Protein AF-A0A946UTI3-F1 (afdb_monomer)

Secondary structure (DSSP, 8-state):
---PPP--------THHHHHHHHHHHHHHHH-TTS-HHHHTTHHHH-HHHHHHHTT--TT-EEEEE--TTTTTHHHHHHHHTTTSEEEEESS-HHHHHTGGGSTT-TT-EE---S---EE-SSSSSEE------S----SEEEE-S-GGGB-HHHHHHHHHHHTT-

Sequence (166 aa):
MKMLMPFLLLAVTSIAGAANEIDAKVEAALAAESRPETDRVRDDNRMPLETLKFFGMQDNMRVLELLPGRGWYTRILAPVLAENGKLFVAIGTERIEEGLLREPGFDEVEVLKTTANQRRSEVRRMYLVDKFDFGVKNLDLVLTFRNLHNFDKEDRDEINRNVFKS

Structure (mmCIF, N/CA/C/O backbone):
data_AF-A0A946UTI3-F1
#
_entry.id   AF-A0A946UTI3-F1
#
loop_
_atom_site.group_PDB
_atom_site.id
_atom_site.type_symbol
_atom_site.label_atom_id
_atom_site.label_alt_id
_atom_site.label_comp_id
_atom_site.label_asym_id
_atom_site.label_entity_id
_atom_site.label_seq_id
_atom_site.pdbx_PDB_ins_code
_atom_site.Cartn_x
_atom_site.Cartn_y
_atom_site.Cartn_z
_atom_site.occupancy
_atom_site.B_iso_or_equiv
_atom_site.auth_seq_id
_atom_site.auth_comp_id
_atom_site.auth_asym_id
_atom_site.auth_atom_id
_atom_site.pdbx_PDB_model_num
ATOM 1 N N . MET A 1 1 ? -40.183 -51.702 8.760 1.00 41.28 1 MET A N 1
ATOM 2 C CA . MET A 1 1 ? -38.876 -51.189 8.299 1.00 41.28 1 MET A CA 1
ATOM 3 C C . MET A 1 1 ? -38.946 -49.664 8.347 1.00 41.28 1 MET A C 1
ATOM 5 O O . MET A 1 1 ? -39.643 -49.084 7.531 1.00 41.28 1 MET A O 1
ATOM 9 N N . LYS A 1 2 ? -38.389 -49.025 9.387 1.00 39.56 2 LYS A N 1
ATOM 10 C CA . LYS A 1 2 ? -38.393 -47.558 9.542 1.00 39.56 2 LYS A CA 1
ATOM 11 C C . LYS A 1 2 ? -37.101 -47.024 8.919 1.00 39.56 2 LYS A C 1
ATOM 13 O O . LYS A 1 2 ? -36.034 -47.289 9.459 1.00 39.56 2 LYS A O 1
ATOM 18 N N . MET A 1 3 ? -37.190 -46.338 7.782 1.00 43.00 3 MET A N 1
ATOM 19 C CA . MET A 1 3 ? -36.051 -45.621 7.205 1.00 43.00 3 MET A CA 1
ATOM 20 C C . MET A 1 3 ? -35.922 -44.263 7.899 1.00 43.00 3 MET A C 1
ATOM 22 O O . MET A 1 3 ? -36.788 -43.406 7.755 1.00 43.00 3 MET A O 1
ATOM 26 N N . LEU A 1 4 ? -34.858 -44.096 8.684 1.00 50.44 4 LEU A N 1
ATOM 27 C CA . LEU A 1 4 ? -34.418 -42.808 9.215 1.00 50.44 4 LEU A CA 1
ATOM 28 C C . LEU A 1 4 ? -33.582 -42.111 8.138 1.00 50.44 4 LEU A C 1
ATOM 30 O O . LEU A 1 4 ? -32.548 -42.628 7.725 1.00 50.44 4 LEU A O 1
ATOM 34 N N . MET A 1 5 ? -34.049 -40.954 7.676 1.00 54.62 5 MET A N 1
ATOM 35 C CA . MET A 1 5 ? -33.315 -40.081 6.763 1.00 54.62 5 MET A CA 1
ATOM 36 C C . MET A 1 5 ? -32.434 -39.135 7.596 1.00 54.62 5 MET A C 1
ATOM 38 O O . MET A 1 5 ? -32.963 -38.511 8.520 1.00 54.62 5 MET A O 1
ATOM 42 N N . PRO A 1 6 ? -31.118 -39.015 7.338 1.00 61.94 6 PRO A N 1
ATOM 43 C CA . PRO A 1 6 ? -30.279 -38.100 8.093 1.00 61.94 6 PRO A CA 1
ATOM 44 C C . PRO A 1 6 ? -30.526 -36.675 7.590 1.00 61.94 6 PRO A C 1
ATOM 46 O O . PRO A 1 6 ? -30.323 -36.363 6.418 1.00 61.94 6 PRO A O 1
ATOM 49 N N . PHE A 1 7 ? -30.993 -35.810 8.486 1.00 56.28 7 PHE A N 1
ATOM 50 C CA . PHE A 1 7 ? -31.098 -34.378 8.243 1.00 56.28 7 PHE A CA 1
ATOM 51 C C . PHE A 1 7 ? -29.686 -33.791 8.363 1.00 56.28 7 PHE A C 1
ATOM 53 O O . PHE A 1 7 ? -29.160 -33.644 9.466 1.00 56.28 7 PHE A O 1
ATOM 60 N N . LEU A 1 8 ? -29.033 -33.527 7.230 1.00 60.75 8 LEU A N 1
ATOM 61 C CA . LEU A 1 8 ? -27.760 -32.812 7.205 1.00 60.75 8 LEU A CA 1
ATOM 62 C C . LEU A 1 8 ? -28.054 -31.338 7.511 1.00 60.75 8 LEU A C 1
ATOM 64 O O . LEU A 1 8 ? -28.531 -30.597 6.653 1.00 60.75 8 LEU A O 1
ATOM 68 N N . LEU A 1 9 ? -27.827 -30.932 8.761 1.00 51.84 9 LEU A N 1
ATOM 69 C CA . LEU A 1 9 ? -27.946 -29.544 9.190 1.00 51.84 9 LEU A CA 1
ATOM 70 C C . LEU A 1 9 ? -26.773 -28.759 8.582 1.00 51.84 9 LEU A C 1
ATOM 72 O O . LEU A 1 9 ? -25.650 -28.815 9.079 1.00 51.84 9 LEU A O 1
ATOM 76 N N . LEU A 1 10 ? -27.020 -28.067 7.469 1.00 59.53 10 LEU A N 1
ATOM 77 C CA . LEU A 1 10 ? -26.057 -27.134 6.896 1.00 59.53 10 LEU A CA 1
ATOM 78 C C . LEU A 1 10 ? -25.991 -25.915 7.827 1.00 59.53 10 LEU A C 1
ATOM 80 O O . LEU A 1 10 ? -26.909 -25.095 7.857 1.00 59.53 10 LEU A O 1
ATOM 84 N N . ALA A 1 11 ? -24.937 -25.826 8.636 1.00 56.75 11 ALA A N 1
ATOM 85 C CA . ALA A 1 11 ? -24.665 -24.641 9.435 1.00 56.75 11 ALA A CA 1
ATOM 86 C C . ALA A 1 11 ? -24.301 -23.493 8.485 1.00 56.75 11 ALA A C 1
ATOM 88 O O . ALA A 1 11 ? -23.198 -23.442 7.946 1.00 56.75 11 ALA A O 1
ATOM 89 N N . VAL A 1 12 ? -25.251 -22.588 8.251 1.00 53.44 12 VAL A N 1
ATOM 90 C CA . VAL A 1 12 ? -24.983 -21.305 7.600 1.00 53.44 12 VAL A CA 1
ATOM 91 C C . VAL A 1 12 ? -24.242 -20.450 8.621 1.00 53.44 12 VAL A C 1
ATOM 93 O O . VAL A 1 12 ? -24.845 -19.895 9.538 1.00 53.44 12 VAL A O 1
ATOM 96 N N . THR A 1 13 ? -22.920 -20.393 8.518 1.00 55.72 13 THR A N 1
ATOM 97 C CA . THR A 1 13 ? -22.116 -19.446 9.288 1.00 55.72 13 THR A CA 1
ATOM 98 C C . THR A 1 13 ? -22.405 -18.034 8.779 1.00 55.72 13 THR A C 1
ATOM 100 O O . THR A 1 13 ? -22.259 -17.726 7.597 1.00 55.72 13 THR A O 1
ATOM 103 N N . SER A 1 14 ? -22.892 -17.180 9.680 1.00 48.84 14 SER A N 1
ATOM 104 C CA . SER A 1 14 ? -23.264 -15.792 9.398 1.00 48.84 14 SER A CA 1
ATOM 105 C C . SER A 1 14 ? -22.039 -14.968 8.991 1.00 48.84 14 SER A C 1
ATOM 107 O O . SER A 1 14 ? -21.204 -14.644 9.828 1.00 48.84 14 SER A O 1
ATOM 109 N N . ILE A 1 15 ? -21.965 -14.571 7.720 1.00 57.12 15 ILE A N 1
ATOM 110 C CA . ILE A 1 15 ? -20.953 -13.630 7.193 1.00 57.12 15 ILE A CA 1
ATOM 111 C C . ILE A 1 15 ? -21.240 -12.179 7.654 1.00 57.12 15 ILE A C 1
ATOM 113 O O . ILE A 1 15 ? -20.397 -11.297 7.543 1.00 57.12 15 ILE A O 1
ATOM 117 N N . ALA A 1 16 ? -22.420 -11.919 8.229 1.00 55.22 16 ALA A N 1
ATOM 118 C CA . ALA A 1 16 ? -22.878 -10.572 8.573 1.00 55.22 16 ALA A CA 1
ATOM 119 C C . ALA A 1 16 ? -22.102 -9.885 9.720 1.00 55.22 16 ALA A C 1
ATOM 121 O O . ALA A 1 16 ? -22.135 -8.664 9.808 1.00 55.22 16 ALA A O 1
ATOM 122 N N . GLY A 1 17 ? -21.418 -10.636 10.594 1.00 55.22 17 GLY A N 1
AT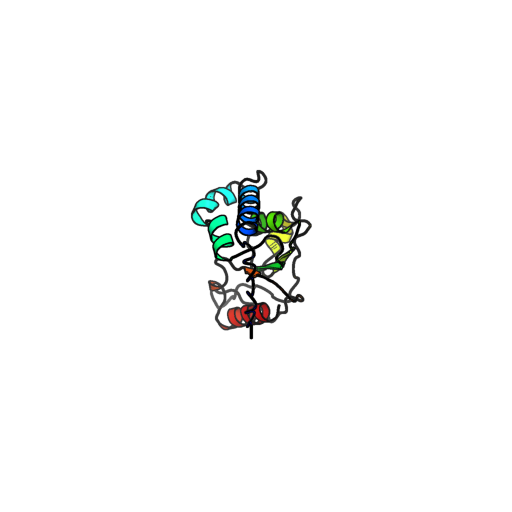OM 123 C CA . GLY A 1 17 ? -20.693 -10.065 11.741 1.00 55.22 17 GLY A CA 1
ATOM 124 C C . GLY A 1 17 ? -19.382 -9.373 11.355 1.00 55.22 17 GLY A C 1
ATOM 125 O O . GLY A 1 17 ? -19.167 -8.222 11.718 1.00 55.22 17 GLY A O 1
ATOM 126 N N . ALA A 1 18 ? -18.551 -10.041 10.549 1.00 57.09 18 ALA A N 1
ATOM 127 C CA . ALA A 1 18 ? -17.233 -9.536 10.151 1.00 57.09 18 ALA A CA 1
ATOM 128 C C . ALA A 1 18 ? -17.313 -8.274 9.271 1.00 57.09 18 ALA A C 1
ATOM 130 O O . ALA A 1 18 ? -16.464 -7.393 9.364 1.00 57.09 18 ALA A O 1
ATOM 131 N N . ALA A 1 19 ? -18.364 -8.157 8.449 1.00 60.16 19 ALA A N 1
ATOM 132 C CA . ALA A 1 19 ? -18.584 -6.981 7.606 1.00 60.16 19 ALA A CA 1
ATOM 133 C C . ALA A 1 19 ? -18.831 -5.697 8.421 1.00 60.16 19 ALA A C 1
ATOM 135 O O . ALA A 1 19 ? -18.435 -4.623 7.989 1.00 60.16 19 ALA A O 1
ATOM 136 N N . ASN A 1 20 ? -19.446 -5.797 9.603 1.00 70.88 20 ASN A N 1
ATOM 137 C CA . ASN A 1 20 ? -19.689 -4.627 10.450 1.00 70.88 20 ASN A CA 1
ATOM 138 C C . ASN A 1 20 ? -18.435 -4.192 11.227 1.00 70.88 20 ASN A C 1
ATOM 140 O O . ASN A 1 20 ? -18.289 -3.011 11.532 1.00 70.88 20 ASN A O 1
ATOM 144 N N . GLU A 1 21 ? -17.532 -5.122 11.549 1.00 78.25 21 GLU A N 1
ATOM 145 C CA . GLU A 1 21 ? -16.307 -4.804 12.294 1.00 78.25 21 GLU A CA 1
ATOM 146 C C . GLU A 1 21 ? -15.273 -4.082 11.423 1.00 78.25 21 GLU A C 1
ATOM 148 O O . GLU A 1 21 ? -14.682 -3.095 11.866 1.00 78.25 21 GLU A O 1
ATOM 153 N N . ILE A 1 22 ? -15.098 -4.505 10.164 1.00 88.56 22 ILE A N 1
ATOM 154 C CA . ILE A 1 22 ? -14.214 -3.801 9.225 1.00 88.56 22 ILE A CA 1
ATOM 155 C C . ILE A 1 22 ? -14.734 -2.396 8.902 1.00 88.56 22 ILE A C 1
ATOM 157 O O . ILE A 1 22 ? -13.942 -1.455 8.886 1.00 88.56 22 ILE A O 1
ATOM 161 N N . ASP A 1 23 ? -16.049 -2.237 8.710 1.00 94.44 23 ASP A N 1
ATOM 162 C CA . ASP A 1 23 ? -16.666 -0.940 8.419 1.00 94.44 23 ASP A CA 1
ATOM 163 C C . ASP A 1 23 ? -16.357 0.058 9.549 1.00 94.44 23 ASP A C 1
ATOM 165 O O . ASP A 1 23 ? -15.823 1.136 9.290 1.00 94.44 23 ASP A O 1
ATOM 169 N N . ALA A 1 24 ? -16.559 -0.344 10.810 1.00 95.44 24 ALA A N 1
ATOM 170 C CA . ALA A 1 24 ? -16.247 0.486 11.973 1.00 95.44 24 ALA A CA 1
ATOM 171 C C . ALA A 1 24 ? -14.751 0.842 12.077 1.00 95.44 24 ALA A C 1
ATOM 173 O O . ALA A 1 24 ? -14.405 1.982 12.399 1.00 95.44 24 ALA A O 1
ATOM 174 N N . LYS A 1 25 ? -13.845 -0.103 11.781 1.00 96.06 25 LYS A N 1
ATOM 175 C CA . LYS A 1 25 ? -12.394 0.157 11.767 1.00 96.06 25 LYS A CA 1
ATOM 176 C C . LYS A 1 25 ? -12.006 1.155 10.677 1.00 96.06 25 LYS A C 1
ATOM 178 O O . LYS A 1 25 ? -11.203 2.055 10.928 1.00 96.06 25 LYS A O 1
ATOM 183 N N . VAL A 1 26 ? -12.579 1.024 9.481 1.00 97.56 26 VAL A N 1
ATOM 184 C CA . VAL A 1 26 ? -12.331 1.959 8.378 1.00 97.56 26 VAL A CA 1
ATOM 185 C C . VAL A 1 26 ? -12.899 3.337 8.713 1.00 97.56 26 VAL A C 1
ATOM 187 O O . VAL A 1 26 ? -12.183 4.322 8.570 1.00 97.56 26 VAL A O 1
ATOM 190 N N . GLU A 1 27 ? -14.126 3.434 9.225 1.00 97.62 27 GLU A N 1
ATOM 191 C CA . GLU A 1 27 ? -14.721 4.704 9.665 1.00 97.62 27 GLU A CA 1
ATOM 192 C C . GLU A 1 27 ? -13.874 5.397 10.742 1.00 97.62 27 GLU A C 1
ATOM 194 O O . GLU A 1 27 ? -13.605 6.597 10.640 1.00 97.62 27 GLU A O 1
ATOM 199 N N . ALA A 1 28 ? -13.377 4.645 11.728 1.00 97.12 28 ALA A N 1
ATOM 200 C CA . ALA A 1 28 ? -12.472 5.170 12.747 1.00 97.12 28 ALA A CA 1
ATOM 201 C C . ALA A 1 28 ? -11.160 5.692 12.135 1.00 97.12 28 ALA A C 1
ATOM 203 O O . ALA A 1 28 ? -10.713 6.792 12.471 1.00 97.12 28 ALA A O 1
ATOM 204 N N . ALA A 1 29 ? -10.569 4.953 11.190 1.00 96.94 29 ALA A N 1
ATOM 205 C CA . ALA A 1 29 ? -9.372 5.390 10.476 1.00 96.94 29 ALA A CA 1
ATOM 206 C C . ALA A 1 29 ? -9.627 6.649 9.627 1.00 96.94 29 ALA A C 1
ATOM 208 O O . ALA A 1 29 ? -8.767 7.528 9.550 1.00 96.94 29 ALA A O 1
ATOM 209 N N . LEU A 1 30 ? -10.812 6.783 9.023 1.00 97.50 30 LEU A N 1
ATOM 210 C CA . LEU A 1 30 ? -11.202 7.979 8.273 1.00 97.50 30 LEU A CA 1
ATOM 211 C C . LEU A 1 30 ? -11.382 9.197 9.180 1.00 97.50 30 LEU A C 1
ATOM 213 O O . LEU A 1 30 ? -10.973 10.297 8.800 1.00 97.50 30 LEU A O 1
ATOM 217 N N . ALA A 1 31 ? -11.943 8.994 10.374 1.00 97.00 31 ALA A N 1
ATOM 218 C CA . ALA A 1 31 ? -12.186 10.041 11.358 1.00 97.00 31 ALA A CA 1
ATOM 219 C C . ALA A 1 31 ? -10.916 10.516 12.087 1.00 97.00 31 ALA A C 1
ATOM 221 O O . ALA A 1 31 ? -10.931 11.620 12.638 1.00 97.00 31 ALA A O 1
ATOM 222 N N . ALA A 1 32 ? -9.832 9.730 12.064 1.00 95.06 32 ALA A N 1
ATOM 223 C CA . ALA A 1 32 ? -8.602 9.991 12.807 1.00 95.06 32 ALA A CA 1
ATOM 224 C C . ALA A 1 32 ? -8.068 11.424 12.617 1.00 95.06 32 ALA A C 1
ATOM 226 O O . ALA A 1 32 ? -7.839 11.893 11.498 1.00 95.06 32 ALA A O 1
ATOM 227 N N . GLU A 1 33 ? -7.823 12.114 13.734 1.00 93.56 33 GLU A N 1
ATOM 228 C CA . GLU A 1 33 ? -7.335 13.502 13.752 1.00 93.56 33 GLU A CA 1
ATOM 229 C C . GLU A 1 33 ? -5.926 13.648 13.160 1.00 93.56 33 GLU A C 1
ATOM 231 O O . GLU A 1 33 ? -5.561 14.712 12.669 1.00 93.56 33 GLU A O 1
ATOM 236 N N . SER A 1 34 ? -5.143 12.566 13.156 1.00 90.62 34 SER A N 1
ATOM 237 C CA . SER A 1 34 ? -3.810 12.522 12.551 1.00 90.62 34 SER A CA 1
ATOM 238 C C . SER A 1 34 ? -3.833 12.565 11.020 1.00 90.62 34 SER A C 1
ATOM 240 O O . SER A 1 34 ? -2.789 12.789 10.403 1.00 90.62 34 SER A O 1
ATOM 242 N N . ARG A 1 35 ? -4.993 12.365 10.370 1.00 95.62 35 ARG A N 1
ATOM 243 C CA . ARG A 1 35 ? -5.090 12.452 8.908 1.00 95.62 35 ARG A CA 1
ATOM 244 C C . ARG A 1 35 ? -5.019 13.913 8.449 1.00 95.62 35 ARG A C 1
ATOM 246 O O . ARG A 1 35 ? -5.858 14.715 8.859 1.00 95.62 35 ARG A O 1
ATOM 253 N N . PRO A 1 36 ? -4.082 14.264 7.544 1.00 95.25 36 PRO A N 1
ATOM 254 C CA . PRO A 1 36 ? -3.993 15.615 7.004 1.00 95.25 36 PRO A CA 1
ATOM 255 C C . PRO A 1 36 ? -5.292 16.046 6.318 1.00 95.25 36 PRO A C 1
ATOM 257 O O . PRO A 1 36 ? -5.915 15.257 5.607 1.00 95.25 36 PRO A O 1
ATOM 260 N N . GLU A 1 37 ? -5.646 17.328 6.415 1.00 96.81 37 GLU A N 1
ATOM 261 C CA . GLU A 1 37 ? -6.833 17.871 5.736 1.00 96.81 37 GLU A CA 1
ATOM 262 C C . GLU A 1 37 ? -6.792 17.630 4.218 1.00 96.81 37 GLU A C 1
ATOM 264 O O . GLU A 1 37 ? -7.794 17.287 3.597 1.00 96.81 37 GLU A O 1
ATOM 269 N N . THR A 1 38 ? -5.599 17.687 3.616 1.00 95.31 38 THR A N 1
ATOM 270 C CA . THR A 1 38 ? -5.380 17.376 2.192 1.00 95.31 38 THR A CA 1
ATOM 271 C C . THR A 1 38 ? -5.773 15.953 1.799 1.00 95.31 38 THR A C 1
ATOM 273 O O . THR A 1 38 ? -6.001 15.690 0.616 1.00 95.31 38 THR A O 1
ATOM 276 N N . ASP A 1 39 ? -5.810 15.033 2.761 1.00 96.50 39 ASP A N 1
ATOM 277 C CA . ASP A 1 39 ? -6.283 13.673 2.556 1.00 96.50 39 ASP A CA 1
ATOM 278 C C . ASP A 1 39 ? -7.802 13.604 2.725 1.00 96.50 39 ASP A C 1
ATOM 280 O O . ASP A 1 39 ? -8.460 13.073 1.829 1.00 96.50 39 ASP A O 1
ATOM 284 N N . ARG A 1 40 ? -8.343 14.215 3.787 1.00 96.75 40 ARG A N 1
ATOM 285 C CA . ARG A 1 40 ? -9.780 14.230 4.123 1.00 96.75 40 ARG A CA 1
ATOM 286 C C . ARG A 1 40 ? -10.642 14.812 3.003 1.00 96.75 40 ARG A C 1
ATOM 288 O O . ARG A 1 40 ? -11.615 14.190 2.592 1.00 96.75 40 ARG A O 1
ATOM 295 N N . VAL A 1 41 ? -10.227 15.927 2.390 1.00 97.12 41 VAL A N 1
ATOM 296 C CA . VAL A 1 41 ? -10.954 16.551 1.256 1.00 97.12 41 VAL A CA 1
ATOM 297 C C . VAL A 1 41 ? -11.061 15.662 0.006 1.00 97.12 41 VAL A C 1
ATOM 299 O O . VAL A 1 41 ? -11.715 16.021 -0.974 1.00 97.12 41 VAL A O 1
ATOM 302 N N . ARG A 1 42 ? -10.366 14.518 -0.023 1.00 96.12 42 ARG A N 1
ATOM 303 C CA . ARG A 1 42 ? -10.390 13.566 -1.141 1.00 96.12 42 ARG A CA 1
ATOM 304 C C . ARG A 1 42 ? -11.265 12.354 -0.855 1.00 96.12 42 ARG A C 1
ATOM 306 O O . ARG A 1 42 ? -11.460 11.578 -1.790 1.00 96.12 42 ARG A O 1
ATOM 313 N N . ASP A 1 43 ? -11.748 12.191 0.374 1.00 97.00 43 ASP A N 1
ATOM 314 C CA . ASP A 1 43 ? -12.515 11.027 0.819 1.00 97.00 43 ASP A CA 1
ATOM 315 C C . ASP A 1 43 ? -13.799 10.877 -0.003 1.00 97.00 43 ASP A C 1
ATOM 317 O O . ASP A 1 43 ? -13.990 9.819 -0.597 1.00 97.00 43 ASP A O 1
ATOM 321 N N . ASP A 1 44 ? -14.564 11.954 -0.206 1.00 95.94 44 ASP A N 1
ATOM 322 C CA . ASP A 1 44 ? -15.792 11.943 -1.023 1.00 95.94 44 ASP A CA 1
ATOM 323 C C . ASP A 1 44 ? -15.554 11.441 -2.455 1.00 95.94 44 ASP A C 1
ATOM 325 O O . ASP A 1 44 ? -16.351 10.701 -3.024 1.00 95.94 44 ASP A O 1
ATOM 329 N N . ASN A 1 45 ? -14.415 11.811 -3.047 1.00 95.00 45 ASN A N 1
ATOM 330 C CA . ASN A 1 45 ? -14.054 11.408 -4.408 1.00 95.00 45 ASN A CA 1
ATOM 331 C C . ASN A 1 45 ? -13.432 10.006 -4.483 1.00 95.00 45 ASN A C 1
ATOM 333 O O . ASN A 1 45 ? -13.213 9.489 -5.582 1.00 95.00 45 ASN A O 1
ATOM 337 N N . ARG A 1 46 ? -13.034 9.432 -3.345 1.00 95.62 46 ARG A N 1
ATOM 338 C CA . ARG A 1 46 ? -12.336 8.142 -3.268 1.00 95.62 46 ARG A CA 1
ATOM 339 C C . ARG A 1 46 ? -13.190 7.039 -2.671 1.00 95.62 46 ARG A C 1
ATOM 341 O O . ARG A 1 46 ? -12.867 5.889 -2.939 1.00 95.62 46 ARG A O 1
ATOM 348 N N . MET A 1 47 ? -14.228 7.387 -1.910 1.00 97.12 47 MET A N 1
ATOM 349 C CA . MET A 1 47 ? -15.167 6.462 -1.273 1.00 97.12 47 MET A CA 1
ATOM 350 C C . MET A 1 47 ? -14.438 5.253 -0.656 1.00 97.12 47 MET A C 1
ATOM 352 O O . MET A 1 47 ? -14.610 4.123 -1.120 1.00 97.12 47 MET A O 1
ATOM 356 N N . PRO A 1 48 ? -13.495 5.480 0.285 1.00 96.62 48 PRO A N 1
ATOM 357 C CA . PRO A 1 48 ? -12.595 4.432 0.767 1.00 96.62 48 PRO A CA 1
ATOM 358 C C . PRO A 1 48 ? -13.334 3.273 1.426 1.00 96.62 48 PRO A C 1
ATOM 360 O O . PRO A 1 48 ? -12.979 2.126 1.172 1.00 96.62 48 PRO A O 1
ATOM 363 N N . LEU A 1 49 ? -14.357 3.560 2.233 1.00 96.81 49 LEU A N 1
ATOM 364 C CA . LEU A 1 49 ? -15.150 2.532 2.900 1.00 96.81 49 LEU A CA 1
ATOM 365 C C . LEU A 1 49 ? -15.824 1.624 1.870 1.00 96.81 49 LEU A C 1
ATOM 367 O O . LEU A 1 49 ? -15.622 0.412 1.872 1.00 96.81 49 LEU A O 1
ATOM 371 N N . GLU A 1 50 ? -16.550 2.214 0.928 1.00 96.62 50 GLU A N 1
ATOM 372 C CA . GLU A 1 50 ? -17.256 1.485 -0.118 1.00 96.62 50 GLU A CA 1
ATOM 373 C C . GLU A 1 50 ? -16.290 0.728 -1.032 1.00 96.62 50 GLU A C 1
ATOM 375 O O . GLU A 1 50 ? -16.573 -0.400 -1.431 1.00 96.62 50 GLU A O 1
ATOM 380 N N . THR A 1 51 ? -15.131 1.317 -1.334 1.00 96.94 51 THR A N 1
ATOM 381 C CA . THR A 1 51 ? -14.095 0.692 -2.163 1.00 96.94 51 THR A CA 1
ATOM 382 C C . THR A 1 51 ? -13.493 -0.534 -1.478 1.00 96.94 51 THR A C 1
ATOM 384 O O . THR A 1 51 ? -13.419 -1.601 -2.089 1.00 96.94 51 THR A O 1
ATOM 387 N N . LEU A 1 52 ? -13.081 -0.417 -0.213 1.00 97.19 52 LEU A N 1
ATOM 388 C CA . LEU A 1 52 ? -12.484 -1.531 0.532 1.00 97.19 52 LEU A CA 1
ATOM 389 C C . LEU A 1 52 ? -13.513 -2.634 0.810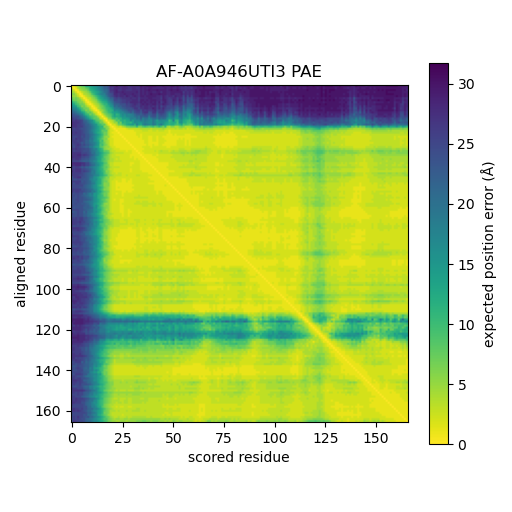 1.00 97.19 52 LEU A C 1
ATOM 391 O O . LEU A 1 52 ? -13.188 -3.818 0.703 1.00 97.19 52 LEU A O 1
ATOM 395 N N . LYS A 1 53 ? -14.771 -2.253 1.054 1.00 95.00 53 LYS A N 1
ATOM 396 C CA . LYS A 1 53 ? -15.899 -3.181 1.168 1.00 95.00 53 LYS A CA 1
ATOM 397 C C . LYS A 1 53 ? -16.172 -3.920 -0.137 1.00 95.00 53 LYS A C 1
ATOM 399 O O . LYS A 1 53 ? -16.365 -5.132 -0.124 1.00 95.00 53 LYS A O 1
ATOM 404 N N . PHE A 1 54 ? -16.140 -3.222 -1.272 1.00 96.00 54 PHE A N 1
ATOM 405 C CA . PHE A 1 54 ? -16.279 -3.842 -2.591 1.00 96.00 54 PHE A CA 1
ATOM 406 C C . PHE A 1 54 ? -15.158 -4.852 -2.874 1.00 96.00 54 PHE A C 1
ATOM 408 O O . PHE A 1 54 ? -15.414 -5.904 -3.457 1.00 96.00 54 PHE A O 1
ATOM 415 N N . PHE A 1 55 ? -13.934 -4.575 -2.420 1.00 96.12 55 PHE A N 1
ATOM 416 C CA . PHE A 1 55 ? -12.818 -5.520 -2.509 1.00 96.12 55 PHE A CA 1
ATOM 417 C C . PHE A 1 55 ? -12.898 -6.679 -1.510 1.00 96.12 55 PHE A C 1
ATOM 419 O O . PHE A 1 55 ? -12.090 -7.600 -1.599 1.00 96.12 55 PHE A O 1
ATOM 426 N N . GLY A 1 56 ? -13.865 -6.665 -0.589 1.00 95.88 56 GLY A N 1
ATOM 427 C CA . GLY A 1 56 ? -14.030 -7.712 0.415 1.00 95.88 56 GLY A CA 1
ATOM 428 C C . GLY A 1 56 ? -12.881 -7.765 1.420 1.00 95.88 56 GLY A C 1
ATOM 429 O O . GLY A 1 56 ? -12.585 -8.843 1.936 1.00 95.88 56 GLY A O 1
ATOM 430 N N . MET A 1 57 ? -12.219 -6.630 1.671 1.00 97.06 57 MET A N 1
ATOM 431 C CA . MET A 1 57 ? -11.131 -6.547 2.642 1.00 97.06 57 MET A CA 1
ATOM 432 C C . MET A 1 57 ? -11.625 -6.941 4.041 1.00 97.06 57 MET A C 1
ATOM 434 O O . MET A 1 57 ? -12.721 -6.562 4.451 1.00 97.06 57 MET A O 1
ATOM 438 N N . GLN A 1 58 ? -10.795 -7.681 4.773 1.00 96.62 58 GLN A N 1
ATOM 439 C CA . GLN A 1 58 ? -11.004 -8.032 6.179 1.00 96.62 58 GLN A CA 1
ATOM 440 C C . GLN A 1 58 ? -9.802 -7.564 7.007 1.00 96.62 58 GLN A C 1
ATOM 442 O O . GLN A 1 58 ? -8.707 -7.371 6.475 1.00 96.62 58 GLN A O 1
ATOM 447 N N . ASP A 1 59 ? -10.006 -7.352 8.305 1.00 96.50 59 ASP A N 1
ATOM 448 C CA . ASP A 1 59 ? -9.007 -6.768 9.209 1.00 96.50 59 ASP A CA 1
ATOM 449 C C . ASP A 1 59 ? -7.897 -7.754 9.619 1.00 96.50 59 ASP A C 1
ATOM 451 O O . ASP A 1 59 ? -6.879 -7.345 10.172 1.00 96.50 59 ASP A O 1
ATOM 455 N N . ASN A 1 60 ? -8.076 -9.041 9.322 1.00 96.69 60 ASN A N 1
ATOM 456 C CA . ASN A 1 60 ? -7.125 -10.119 9.583 1.00 96.69 60 ASN A CA 1
ATOM 457 C C . ASN A 1 60 ? -6.284 -10.523 8.358 1.00 96.69 60 ASN A C 1
ATOM 459 O O . ASN A 1 60 ? -5.561 -11.519 8.401 1.00 96.69 60 ASN A O 1
ATOM 463 N N . MET A 1 61 ? -6.390 -9.7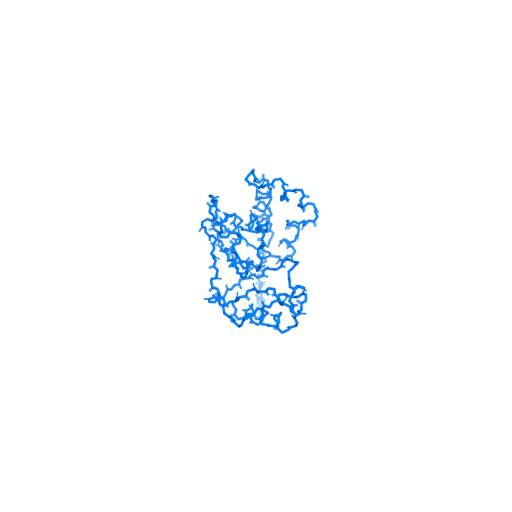77 7.257 1.00 98.31 61 MET A N 1
ATOM 464 C CA . MET A 1 61 ? -5.698 -10.089 6.008 1.00 98.31 61 MET A CA 1
ATOM 465 C C . MET A 1 61 ? -4.229 -9.653 6.012 1.00 98.31 61 MET A C 1
ATOM 467 O O . MET A 1 61 ? -3.834 -8.649 6.611 1.00 98.31 61 MET A O 1
ATOM 471 N N . ARG A 1 62 ? -3.417 -10.368 5.235 1.00 98.69 62 ARG A N 1
ATOM 472 C CA . ARG A 1 62 ? -2.096 -9.936 4.769 1.00 98.69 62 ARG A CA 1
ATOM 473 C C . ARG A 1 62 ? -2.279 -9.150 3.476 1.00 98.69 62 ARG A C 1
ATOM 475 O O . ARG A 1 62 ? -2.470 -9.734 2.407 1.00 98.69 62 ARG A O 1
ATOM 482 N N . VAL A 1 63 ? -2.241 -7.826 3.578 1.00 98.75 63 VAL A N 1
ATOM 483 C CA . VAL A 1 63 ? -2.532 -6.912 2.468 1.00 98.75 63 VAL A CA 1
ATOM 484 C C . VAL A 1 63 ? -1.253 -6.271 1.957 1.00 98.75 63 VAL A C 1
ATOM 486 O O . VAL A 1 63 ? -0.457 -5.775 2.746 1.00 98.75 63 VAL A O 1
ATOM 489 N N . LEU A 1 64 ? -1.073 -6.226 0.638 1.00 98.62 64 LEU A N 1
ATOM 490 C CA . LEU A 1 64 ? 0.004 -5.474 -0.006 1.00 98.62 64 LEU A CA 1
ATOM 491 C C . LEU A 1 64 ? -0.548 -4.256 -0.748 1.00 98.62 64 LEU A C 1
ATOM 493 O O . LEU A 1 64 ? -1.307 -4.404 -1.703 1.00 98.62 64 LEU A O 1
ATOM 497 N N . GLU A 1 65 ? -0.125 -3.054 -0.360 1.00 98.44 65 GLU A N 1
ATOM 498 C CA . GLU A 1 65 ? -0.350 -1.826 -1.125 1.00 98.44 65 GLU A CA 1
ATOM 499 C C . GLU A 1 65 ? 0.821 -1.579 -2.090 1.00 98.44 65 GLU A C 1
ATOM 501 O O . GLU A 1 65 ? 1.967 -1.367 -1.686 1.00 98.44 65 GLU A O 1
ATOM 506 N N . LEU A 1 66 ? 0.525 -1.579 -3.390 1.00 96.44 66 LEU A N 1
ATOM 507 C CA . LEU A 1 66 ? 1.487 -1.235 -4.434 1.00 96.44 66 LEU A CA 1
ATOM 508 C C . LEU A 1 66 ? 1.452 0.260 -4.734 1.00 96.44 66 LEU A C 1
ATOM 510 O O . LEU A 1 66 ? 0.382 0.813 -5.023 1.00 96.44 66 LEU A O 1
ATOM 514 N N . LEU A 1 67 ? 2.635 0.879 -4.809 1.00 94.19 67 LEU A N 1
ATOM 515 C CA . LEU A 1 67 ? 2.804 2.285 -5.196 1.00 94.19 67 LEU A CA 1
ATOM 516 C C . LEU A 1 67 ? 1.969 3.224 -4.308 1.00 94.19 67 LEU A C 1
ATOM 518 O O . LEU A 1 67 ? 1.080 3.924 -4.813 1.00 94.19 67 LEU A O 1
ATOM 522 N N . PRO A 1 68 ? 2.266 3.282 -2.995 1.00 95.44 68 PRO A N 1
ATOM 523 C CA . PRO A 1 68 ? 1.457 4.011 -2.010 1.00 95.44 68 PRO A CA 1
ATOM 524 C C . PRO A 1 68 ? 1.472 5.536 -2.221 1.00 95.44 68 PRO A C 1
ATOM 526 O O . PRO A 1 68 ? 0.661 6.288 -1.670 1.00 95.44 68 PRO A O 1
ATOM 529 N N . GLY A 1 69 ? 2.389 6.047 -3.047 1.00 93.50 69 GLY A N 1
ATOM 530 C CA . GLY A 1 69 ? 2.452 7.453 -3.421 1.00 93.50 69 GLY A CA 1
ATOM 531 C C . GLY A 1 69 ? 2.780 8.351 -2.228 1.00 93.50 69 GLY A C 1
ATOM 532 O O . GLY A 1 69 ? 3.937 8.482 -1.852 1.00 93.50 69 GLY A O 1
ATOM 533 N N . ARG A 1 70 ? 1.775 9.041 -1.678 1.00 94.06 70 ARG A N 1
ATOM 534 C CA . ARG A 1 70 ? 1.917 9.858 -0.452 1.00 94.06 70 ARG A CA 1
ATOM 535 C C . ARG A 1 70 ? 1.307 9.189 0.789 1.00 94.06 70 ARG A C 1
ATOM 537 O O . ARG A 1 70 ? 1.277 9.813 1.841 1.00 94.06 70 ARG A O 1
ATOM 544 N N . GLY A 1 71 ? 0.818 7.955 0.656 1.00 96.50 71 GLY A N 1
ATOM 545 C CA . GLY A 1 71 ? 0.318 7.149 1.766 1.00 96.50 71 GLY A CA 1
ATOM 546 C C . GLY A 1 71 ? -1.138 7.398 2.155 1.00 96.50 71 GLY A C 1
ATOM 547 O O . GLY A 1 71 ? -1.517 7.105 3.279 1.00 96.50 71 GLY A O 1
ATOM 548 N N . TRP A 1 72 ? -1.974 7.938 1.260 1.00 97.38 72 TRP A N 1
ATOM 549 C CA . TRP A 1 72 ? -3.383 8.196 1.596 1.00 97.38 72 TRP A CA 1
ATOM 550 C C . TRP A 1 72 ? -4.131 6.911 1.976 1.00 97.38 72 TRP A C 1
ATOM 552 O O . TRP A 1 72 ? -4.867 6.913 2.956 1.00 97.38 72 TRP A O 1
ATOM 562 N N . TYR A 1 73 ? -3.932 5.822 1.217 1.00 97.88 73 TYR A N 1
ATOM 563 C CA . TYR A 1 73 ? -4.518 4.523 1.558 1.00 97.88 73 TYR A CA 1
ATOM 564 C C . TYR A 1 73 ? -3.753 3.879 2.712 1.00 97.88 73 TYR A C 1
ATOM 566 O O . TYR A 1 73 ? -4.396 3.375 3.622 1.00 97.88 73 TYR A O 1
ATOM 574 N N . THR A 1 74 ? -2.423 4.000 2.763 1.00 98.19 74 THR A N 1
ATOM 575 C CA . THR A 1 74 ? -1.612 3.557 3.910 1.00 98.19 74 THR A CA 1
ATOM 576 C C . THR A 1 74 ? -2.138 4.095 5.250 1.00 98.19 74 THR A C 1
ATOM 578 O O . THR A 1 74 ? -2.257 3.330 6.200 1.00 98.19 74 THR A O 1
ATOM 581 N N . ARG A 1 75 ? -2.541 5.376 5.323 1.00 97.81 75 ARG A N 1
ATOM 582 C CA . ARG A 1 75 ? -3.136 6.006 6.524 1.00 97.81 75 ARG A CA 1
ATOM 583 C C . ARG A 1 75 ? -4.458 5.379 6.976 1.00 97.81 75 ARG A C 1
ATOM 585 O O . ARG A 1 75 ? -4.834 5.561 8.126 1.00 97.81 75 ARG A O 1
ATOM 592 N N . ILE A 1 76 ? -5.152 4.671 6.089 1.00 98.06 76 ILE A N 1
ATOM 593 C CA . ILE A 1 76 ? -6.405 3.965 6.382 1.00 98.06 76 ILE A CA 1
ATOM 594 C C . ILE A 1 76 ? -6.114 2.486 6.659 1.00 98.06 76 ILE A C 1
ATOM 596 O O . ILE A 1 76 ? -6.557 1.940 7.660 1.00 98.06 76 ILE A O 1
ATOM 600 N N . LEU A 1 77 ? -5.332 1.844 5.790 1.00 98.31 77 LEU A N 1
ATOM 601 C CA . LEU A 1 77 ? -5.033 0.414 5.844 1.00 98.31 77 LEU A CA 1
ATOM 602 C C . LEU A 1 77 ? -4.212 0.031 7.082 1.00 98.31 77 LEU A C 1
ATOM 604 O O . LEU A 1 77 ? -4.481 -1.005 7.682 1.00 98.31 77 LEU A O 1
ATOM 608 N N . ALA A 1 78 ? -3.227 0.851 7.466 1.00 98.06 78 ALA A N 1
ATOM 609 C CA . ALA A 1 78 ? -2.329 0.545 8.578 1.00 98.06 78 ALA A CA 1
ATOM 610 C C . ALA A 1 78 ? -3.077 0.361 9.913 1.00 98.06 78 ALA A C 1
ATOM 612 O O . ALA A 1 78 ? -2.959 -0.721 10.484 1.00 98.06 78 ALA A O 1
ATOM 613 N N . PRO A 1 79 ? -3.894 1.323 10.396 1.00 96.56 79 PRO A N 1
ATOM 614 C CA . PRO A 1 79 ? -4.628 1.140 11.650 1.00 96.56 79 PRO A CA 1
ATOM 615 C C . PRO A 1 79 ? -5.698 0.043 11.566 1.00 96.56 79 PRO A C 1
ATOM 617 O O . PRO A 1 79 ? -5.935 -0.647 12.552 1.00 96.56 79 PRO A O 1
ATOM 620 N N . VAL A 1 80 ? -6.319 -0.160 10.399 1.00 97.12 80 VAL A N 1
ATOM 621 C CA . VAL A 1 80 ? -7.327 -1.216 10.202 1.00 97.12 80 VAL A CA 1
ATOM 622 C C . VAL A 1 80 ? -6.727 -2.611 10.399 1.00 97.12 80 VAL A C 1
ATOM 624 O O . VAL A 1 80 ? -7.360 -3.470 11.010 1.00 97.12 80 VAL A O 1
ATOM 627 N N . LEU A 1 81 ? -5.507 -2.827 9.903 1.00 97.62 81 LEU A N 1
ATOM 628 C CA . LEU A 1 81 ? -4.819 -4.121 9.932 1.00 97.62 81 LEU A CA 1
ATOM 629 C C . LEU A 1 81 ? -3.898 -4.305 11.146 1.00 97.62 81 LEU A C 1
ATOM 631 O O . LEU A 1 81 ? -3.360 -5.393 11.313 1.00 97.62 81 LEU A O 1
ATOM 635 N N . ALA A 1 82 ? -3.699 -3.277 11.977 1.00 95.69 82 ALA A N 1
ATOM 636 C CA . ALA A 1 82 ? -2.670 -3.266 13.021 1.00 95.69 82 ALA A CA 1
ATOM 637 C C . ALA A 1 82 ? -2.817 -4.383 14.071 1.00 95.69 82 ALA A C 1
ATOM 639 O O . ALA A 1 82 ? -1.818 -4.859 14.598 1.00 95.69 82 ALA A O 1
ATOM 640 N N . GLU A 1 83 ? -4.049 -4.788 14.391 1.00 94.69 83 GLU A N 1
ATOM 641 C CA . GLU A 1 83 ? -4.309 -5.764 15.459 1.00 94.69 83 GLU A CA 1
ATOM 642 C C . GLU A 1 83 ? -4.269 -7.218 14.975 1.00 94.69 83 GLU A C 1
ATOM 644 O O . GLU A 1 83 ? -3.657 -8.068 15.618 1.00 94.69 83 GLU A O 1
ATOM 649 N N . ASN A 1 84 ? -4.949 -7.509 13.860 1.00 95.88 84 ASN A N 1
ATOM 650 C CA . ASN A 1 84 ? -5.238 -8.879 13.423 1.00 95.88 84 ASN A CA 1
ATOM 651 C C . ASN A 1 84 ? -4.597 -9.236 12.077 1.00 95.88 84 ASN A C 1
ATOM 653 O O . ASN A 1 84 ? -4.563 -10.411 11.710 1.00 95.88 84 ASN A O 1
ATOM 657 N N . GLY A 1 85 ? -4.140 -8.238 11.324 1.00 97.19 85 GLY A N 1
ATOM 658 C CA . GLY A 1 85 ? -3.663 -8.382 9.957 1.00 97.19 85 GLY A CA 1
ATOM 659 C C . GLY A 1 85 ? -2.203 -7.977 9.809 1.00 97.19 85 GLY A C 1
ATOM 660 O O . GLY A 1 85 ? -1.433 -7.901 10.768 1.00 97.19 85 GLY A O 1
ATOM 661 N N . LYS A 1 86 ? -1.797 -7.732 8.563 1.00 98.44 86 LYS A N 1
ATOM 662 C CA . LYS A 1 86 ? -0.480 -7.169 8.257 1.00 98.44 86 LYS A CA 1
ATOM 663 C C . LYS A 1 86 ? -0.559 -6.326 6.998 1.00 98.44 86 LYS A C 1
ATOM 665 O O . LYS A 1 86 ? -1.016 -6.811 5.963 1.00 98.44 86 LYS A O 1
ATOM 670 N N . LEU A 1 87 ? -0.074 -5.088 7.075 1.00 98.75 87 LEU A N 1
ATOM 671 C CA . LEU A 1 87 ? 0.112 -4.244 5.901 1.00 98.75 87 LEU A CA 1
ATOM 672 C C . LEU A 1 87 ? 1.555 -4.333 5.409 1.00 98.75 87 LEU A C 1
ATOM 674 O O . LEU A 1 87 ? 2.497 -4.025 6.139 1.00 98.75 87 LEU A O 1
ATOM 678 N N . PHE A 1 88 ? 1.694 -4.686 4.139 1.00 98.62 88 PHE A N 1
ATOM 679 C CA . PHE A 1 88 ? 2.916 -4.564 3.367 1.00 98.62 88 PHE A CA 1
ATOM 680 C C . PHE A 1 88 ? 2.794 -3.401 2.383 1.00 98.62 88 PHE A C 1
ATOM 682 O O . PHE A 1 88 ? 1.721 -3.144 1.834 1.00 98.62 88 PHE A O 1
ATOM 689 N N . VAL A 1 89 ? 3.908 -2.736 2.098 1.00 97.94 89 VAL A N 1
ATOM 690 C CA . VAL A 1 89 ? 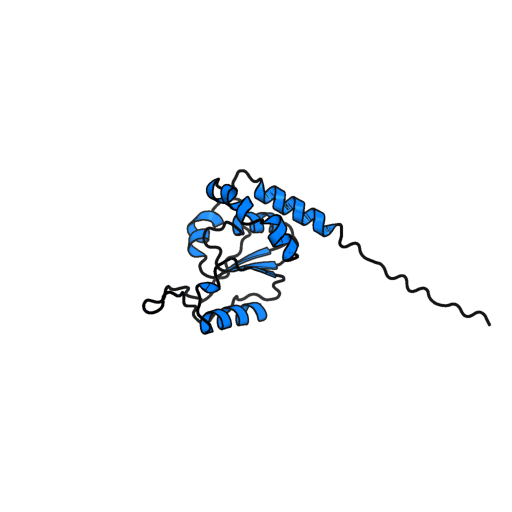4.011 -1.730 1.034 1.00 97.94 89 VAL A CA 1
ATOM 691 C C . VAL A 1 89 ? 5.173 -2.072 0.112 1.00 97.94 89 VAL A C 1
ATOM 693 O O . VAL A 1 89 ? 6.239 -2.486 0.571 1.00 97.94 89 VAL A O 1
ATOM 696 N N . ALA A 1 90 ? 4.987 -1.906 -1.196 1.00 95.69 90 ALA A N 1
ATOM 697 C CA . ALA A 1 90 ? 6.045 -2.167 -2.169 1.00 95.69 90 ALA A CA 1
ATOM 698 C C . ALA A 1 90 ? 5.968 -1.241 -3.382 1.00 95.69 90 ALA A C 1
ATOM 700 O O . ALA A 1 90 ? 4.891 -0.784 -3.767 1.00 95.69 90 ALA A O 1
ATOM 701 N N . ILE A 1 91 ? 7.129 -1.072 -4.027 1.00 92.12 91 ILE A N 1
ATOM 702 C CA . ILE A 1 91 ? 7.351 -0.294 -5.255 1.00 92.12 91 ILE A CA 1
ATOM 703 C C . ILE A 1 91 ? 7.071 1.204 -5.042 1.00 92.12 91 ILE A C 1
ATOM 705 O O . ILE A 1 91 ? 5.937 1.607 -4.806 1.00 92.12 91 ILE A O 1
ATOM 709 N N . GLY A 1 92 ? 8.092 2.056 -5.172 1.00 89.12 92 GLY A N 1
ATOM 710 C CA . GLY A 1 92 ? 7.915 3.511 -5.049 1.00 89.12 92 GLY A CA 1
ATOM 711 C C . GLY A 1 92 ? 7.517 3.962 -3.637 1.00 89.12 92 GLY A C 1
ATOM 712 O O . GLY A 1 92 ? 6.616 4.793 -3.474 1.00 89.12 92 GLY A O 1
ATOM 713 N N . THR A 1 93 ? 8.120 3.353 -2.611 1.00 93.62 93 THR A N 1
ATOM 714 C CA . THR A 1 93 ? 7.804 3.557 -1.187 1.00 93.62 93 THR A CA 1
ATOM 715 C C . THR A 1 93 ? 8.586 4.704 -0.549 1.00 93.62 93 THR A C 1
ATOM 717 O O . THR A 1 93 ? 8.263 5.114 0.563 1.00 93.62 93 THR A O 1
ATOM 720 N N . GLU A 1 94 ? 9.561 5.289 -1.247 1.00 91.69 94 GLU A N 1
ATOM 721 C CA . GLU A 1 94 ? 10.563 6.201 -0.677 1.00 91.69 94 GLU A CA 1
ATOM 722 C C . GLU A 1 94 ? 9.917 7.367 0.084 1.00 91.69 94 GLU A C 1
ATOM 724 O O . GLU A 1 94 ? 10.302 7.695 1.203 1.00 91.69 94 GLU A O 1
ATOM 729 N N . ARG A 1 95 ? 8.855 7.951 -0.481 1.00 92.19 95 ARG A N 1
ATOM 730 C CA . ARG A 1 95 ? 8.154 9.090 0.131 1.00 92.19 95 ARG A CA 1
ATOM 731 C C . ARG A 1 95 ? 7.479 8.760 1.455 1.00 92.19 95 ARG A C 1
ATOM 733 O O . ARG A 1 95 ? 7.418 9.628 2.322 1.00 92.19 95 ARG A O 1
ATOM 740 N N . ILE A 1 96 ? 6.904 7.564 1.585 1.00 95.75 96 ILE A N 1
ATOM 741 C CA . ILE A 1 96 ? 6.258 7.170 2.838 1.00 95.75 96 ILE A CA 1
ATOM 742 C C . ILE A 1 96 ? 7.306 6.722 3.857 1.00 95.75 96 ILE A C 1
ATOM 744 O O . ILE A 1 96 ? 7.151 7.031 5.028 1.00 95.75 96 ILE A O 1
ATOM 748 N N . GLU A 1 97 ? 8.410 6.110 3.425 1.00 95.69 97 GLU A N 1
ATOM 749 C CA . GLU A 1 97 ? 9.523 5.722 4.302 1.00 95.69 97 GLU A CA 1
ATOM 750 C C . GLU A 1 97 ? 10.242 6.916 4.941 1.00 95.69 97 GLU A C 1
ATOM 752 O O . GLU A 1 97 ? 10.667 6.868 6.097 1.00 95.69 97 GLU A O 1
ATOM 757 N N . GLU A 1 98 ? 10.392 8.006 4.191 1.00 94.38 98 GLU A N 1
ATOM 758 C CA . GLU A 1 98 ? 11.028 9.231 4.678 1.00 94.38 98 GLU A CA 1
ATOM 759 C C . GLU A 1 98 ? 10.103 10.084 5.559 1.00 94.38 98 GLU A C 1
ATOM 761 O O . GLU A 1 98 ? 10.593 10.925 6.317 1.00 94.38 98 GLU A O 1
ATOM 766 N N . GLY A 1 99 ? 8.788 9.868 5.459 1.00 95.00 99 GLY A N 1
ATOM 767 C CA . GLY A 1 99 ? 7.752 10.644 6.135 1.00 95.00 99 GLY A CA 1
ATOM 768 C C . GLY A 1 99 ? 6.816 9.766 6.957 1.00 95.00 99 GLY A C 1
ATOM 769 O O . GLY A 1 99 ? 7.104 9.485 8.115 1.00 95.00 99 GLY A O 1
ATOM 770 N N . LEU A 1 100 ? 5.702 9.349 6.347 1.00 96.50 100 LEU A N 1
ATOM 771 C CA . LEU A 1 100 ? 4.583 8.663 7.006 1.00 96.50 100 LEU A CA 1
ATOM 772 C C . LEU A 1 100 ? 5.001 7.519 7.940 1.00 96.50 100 LEU A C 1
ATOM 774 O O . LEU A 1 100 ? 4.537 7.457 9.068 1.00 96.50 100 LEU A O 1
ATOM 778 N N . LEU A 1 101 ? 5.889 6.630 7.499 1.00 97.06 101 LEU A N 1
ATOM 779 C CA . LEU A 1 101 ? 6.291 5.452 8.274 1.00 97.06 101 LEU A CA 1
ATOM 780 C C . LEU A 1 101 ? 7.178 5.784 9.484 1.00 97.06 101 LEU A C 1
ATOM 782 O O . LEU A 1 101 ? 7.532 4.892 10.244 1.00 97.06 101 LEU A O 1
ATOM 786 N N . ARG A 1 102 ? 7.556 7.054 9.665 1.00 95.69 102 ARG A N 1
ATOM 787 C CA . ARG A 1 102 ? 8.231 7.558 10.870 1.00 95.69 102 ARG A CA 1
ATOM 788 C C . ARG A 1 102 ? 7.258 8.222 11.846 1.00 95.69 102 ARG A C 1
ATOM 790 O O . ARG A 1 102 ? 7.678 8.640 12.923 1.00 95.69 102 ARG A O 1
ATOM 797 N N . GLU A 1 103 ? 5.995 8.388 11.457 1.00 94.44 103 GLU A N 1
ATOM 798 C CA . GLU A 1 103 ? 4.942 8.884 12.339 1.00 94.44 103 GLU A CA 1
ATOM 799 C C . GLU A 1 103 ? 4.485 7.751 13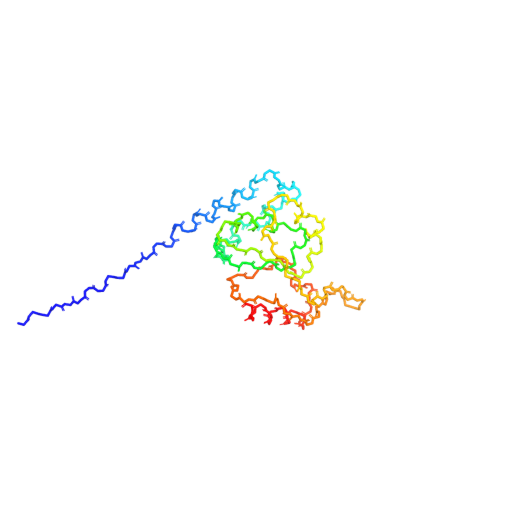.285 1.00 94.44 103 GLU A C 1
ATOM 801 O O . GLU A 1 103 ? 4.422 6.594 12.860 1.00 94.44 103 GLU A O 1
ATOM 806 N N . PRO A 1 104 ? 4.133 8.050 14.551 1.00 92.00 104 PRO A N 1
ATOM 807 C CA . PRO A 1 104 ? 3.605 7.042 15.469 1.00 92.00 104 PRO A CA 1
ATOM 808 C C . PRO A 1 104 ? 2.366 6.333 14.911 1.00 92.00 104 PRO A C 1
ATOM 810 O O . PRO A 1 104 ? 1.474 6.983 14.360 1.00 92.00 104 PRO A O 1
ATOM 813 N N . GLY A 1 105 ? 2.285 5.013 15.102 1.00 90.19 105 GLY A N 1
ATOM 814 C CA . GLY A 1 105 ? 1.150 4.203 14.643 1.00 90.19 105 GLY A CA 1
ATOM 815 C C . GLY A 1 105 ? 1.325 3.595 13.248 1.00 90.19 105 GLY A C 1
ATOM 816 O O . GLY A 1 105 ? 0.414 2.931 12.759 1.00 90.19 105 GLY A O 1
ATOM 817 N N . PHE A 1 106 ? 2.491 3.782 12.624 1.00 96.44 106 PHE A N 1
ATOM 818 C CA . PHE A 1 106 ? 2.868 3.142 11.357 1.00 96.44 106 PHE A CA 1
ATOM 819 C C . PHE A 1 106 ? 4.003 2.123 11.510 1.00 96.44 106 PHE A C 1
ATOM 821 O O . PHE A 1 106 ? 4.469 1.575 10.513 1.00 96.44 106 PHE A O 1
ATOM 828 N N . ASP A 1 107 ? 4.409 1.833 12.748 1.00 92.94 107 ASP A N 1
ATOM 829 C CA . ASP A 1 107 ? 5.548 0.970 13.081 1.00 92.94 107 ASP A CA 1
ATOM 830 C C . ASP A 1 107 ? 5.378 -0.472 12.571 1.00 92.94 107 ASP A C 1
ATOM 832 O O . ASP A 1 107 ? 6.350 -1.146 12.237 1.00 92.94 107 ASP A O 1
ATOM 836 N N . GLU A 1 108 ? 4.130 -0.932 12.456 1.00 94.81 108 GLU A N 1
ATOM 837 C CA . GLU A 1 108 ? 3.798 -2.285 12.002 1.00 94.81 108 GLU A CA 1
ATOM 838 C C . GLU A 1 108 ? 3.721 -2.432 10.476 1.00 94.81 108 GLU A C 1
ATOM 840 O O . GLU A 1 108 ? 3.567 -3.552 9.973 1.00 94.81 108 GLU A O 1
ATOM 845 N N . VAL A 1 109 ? 3.835 -1.337 9.717 1.00 98.25 109 VAL A N 1
ATOM 846 C CA . VAL A 1 109 ? 3.832 -1.387 8.250 1.00 98.25 109 VAL A CA 1
ATOM 847 C C . VAL A 1 109 ? 5.170 -1.922 7.753 1.00 98.25 109 VAL A C 1
ATOM 849 O O . VAL A 1 109 ? 6.224 -1.337 7.991 1.00 98.25 109 VAL A O 1
ATOM 852 N N . GLU A 1 110 ? 5.135 -3.021 7.002 1.00 97.94 110 GLU A N 1
ATOM 853 C CA . GLU A 1 110 ? 6.347 -3.647 6.482 1.00 97.94 110 GLU A CA 1
ATOM 854 C C . GLU A 1 110 ? 6.636 -3.206 5.045 1.00 97.94 110 GLU A C 1
ATOM 856 O O . GLU A 1 110 ? 5.848 -3.420 4.122 1.00 97.94 110 GLU A O 1
ATOM 861 N N . VAL A 1 111 ? 7.805 -2.606 4.833 1.00 97.00 111 VAL A N 1
ATOM 862 C CA . VAL A 1 111 ? 8.280 -2.261 3.491 1.00 97.00 111 VAL A CA 1
ATOM 863 C C . VAL A 1 111 ? 8.952 -3.477 2.872 1.00 97.00 111 VAL A C 1
ATOM 865 O O . VAL A 1 111 ? 10.034 -3.886 3.298 1.00 97.00 111 VAL A O 1
ATOM 868 N N . LEU A 1 112 ? 8.369 -4.003 1.799 1.00 95.06 112 LEU A N 1
ATOM 869 C CA . LEU A 1 112 ? 9.003 -5.050 1.011 1.00 95.06 112 LEU A CA 1
ATOM 870 C C . LEU A 1 112 ? 10.084 -4.426 0.133 1.00 95.06 112 LEU A C 1
ATOM 872 O O . LEU A 1 112 ? 9.816 -3.814 -0.906 1.00 95.06 112 LEU A O 1
ATOM 876 N N . LYS A 1 113 ? 11.335 -4.576 0.569 1.00 87.88 113 LYS A N 1
ATOM 877 C CA . LYS A 1 113 ? 12.507 -4.169 -0.205 1.00 87.88 113 LYS A CA 1
ATOM 878 C C . LYS A 1 113 ? 12.650 -5.087 -1.411 1.00 87.88 113 LYS A C 1
ATOM 880 O O . LYS A 1 113 ? 13.064 -6.234 -1.298 1.00 87.88 113 LYS A O 1
ATOM 885 N N . THR A 1 114 ? 12.303 -4.555 -2.574 1.00 79.50 114 THR A N 1
ATOM 886 C CA . THR A 1 114 ? 12.427 -5.247 -3.857 1.00 79.50 114 THR A CA 1
ATOM 887 C C . THR A 1 114 ? 13.605 -4.678 -4.646 1.00 79.50 114 THR A C 1
ATOM 889 O O . THR A 1 114 ? 14.029 -3.545 -4.425 1.00 79.50 114 THR A O 1
ATOM 892 N N . THR A 1 115 ? 14.113 -5.436 -5.618 1.00 71.81 115 THR A N 1
ATOM 893 C CA . THR A 1 115 ? 15.036 -4.912 -6.645 1.00 71.81 115 THR A CA 1
ATOM 894 C C . THR A 1 115 ? 14.320 -4.057 -7.696 1.00 71.81 115 THR A C 1
ATOM 896 O O . THR A 1 115 ? 14.931 -3.658 -8.686 1.00 71.81 115 THR A O 1
ATOM 899 N N . ALA A 1 116 ? 13.019 -3.801 -7.520 1.00 66.94 116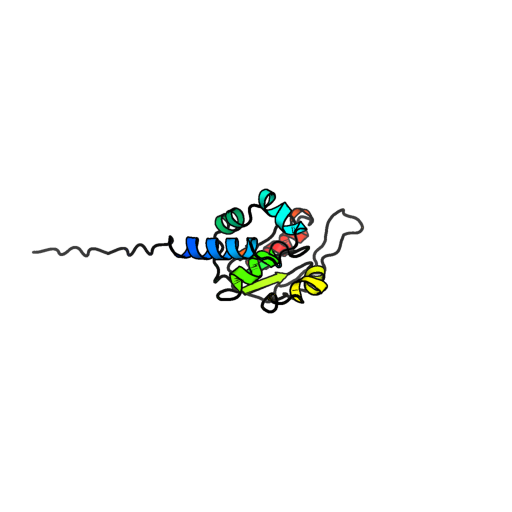 ALA A N 1
ATOM 900 C CA . ALA A 1 116 ? 12.194 -3.071 -8.463 1.00 66.94 116 ALA A CA 1
ATOM 901 C C . ALA A 1 116 ? 12.568 -1.583 -8.453 1.00 66.94 116 ALA A C 1
ATOM 903 O O . ALA A 1 116 ? 12.043 -0.798 -7.664 1.00 66.94 116 ALA A O 1
ATOM 904 N N . ASN A 1 117 ? 13.452 -1.170 -9.360 1.00 64.94 117 ASN A N 1
ATOM 905 C CA . ASN A 1 117 ? 13.712 0.250 -9.564 1.00 64.94 117 ASN A CA 1
ATOM 906 C C . ASN A 1 117 ? 12.555 0.860 -10.355 1.00 64.94 117 ASN A C 1
ATOM 908 O O . ASN A 1 117 ? 12.542 0.791 -11.588 1.00 64.94 117 ASN A O 1
ATOM 912 N N . GLN A 1 118 ? 11.599 1.486 -9.662 1.00 72.94 118 GLN A N 1
ATOM 913 C CA . GLN A 1 118 ? 10.629 2.337 -10.337 1.00 72.94 118 GLN A CA 1
ATOM 914 C C . GLN A 1 118 ? 11.347 3.596 -10.824 1.00 72.94 118 GLN A C 1
ATOM 916 O O . GLN A 1 118 ? 11.595 4.534 -10.069 1.00 72.94 118 GLN A O 1
ATOM 921 N N . ARG A 1 119 ? 11.654 3.646 -12.119 1.00 76.38 119 ARG A N 1
ATOM 922 C CA . ARG A 1 119 ? 12.257 4.829 -12.744 1.00 76.38 119 ARG A CA 1
ATOM 923 C C . ARG A 1 119 ? 11.360 5.378 -13.826 1.00 76.38 119 ARG A C 1
ATOM 925 O O . ARG A 1 119 ? 10.670 4.636 -14.523 1.00 76.38 119 ARG A O 1
ATOM 932 N N . ARG A 1 120 ? 11.378 6.696 -13.986 1.00 73.62 120 ARG A N 1
ATOM 933 C CA . ARG A 1 120 ? 10.725 7.333 -15.126 1.00 73.62 120 ARG A CA 1
ATOM 934 C C . ARG A 1 120 ? 11.575 7.072 -16.366 1.00 73.62 120 ARG A C 1
ATOM 936 O O . ARG A 1 120 ? 12.767 7.359 -16.350 1.00 73.62 120 ARG A O 1
ATOM 943 N N . SER A 1 121 ? 10.979 6.521 -17.419 1.00 74.06 121 SER A N 1
ATOM 944 C CA . SER A 1 121 ? 11.675 6.363 -18.695 1.00 74.06 121 SER A CA 1
ATOM 945 C C . SER A 1 121 ? 12.035 7.738 -19.266 1.00 74.06 121 SER A C 1
ATOM 947 O O . SER A 1 121 ? 11.231 8.670 -19.229 1.00 74.06 121 SER A O 1
ATOM 949 N N . GLU A 1 122 ? 13.247 7.866 -19.805 1.00 75.19 122 GLU A N 1
ATOM 950 C CA . GLU A 1 122 ? 13.694 9.087 -20.490 1.00 75.19 122 GLU A CA 1
ATOM 951 C C . GLU A 1 122 ? 13.083 9.217 -21.892 1.00 75.19 122 GLU A C 1
ATOM 953 O O . GLU A 1 122 ? 12.924 10.317 -22.414 1.00 75.19 122 GLU A O 1
ATOM 958 N N . VAL A 1 123 ? 12.706 8.084 -22.490 1.00 71.50 123 VAL A N 1
ATOM 959 C CA . VAL A 1 123 ? 12.223 7.991 -23.875 1.00 71.50 123 VAL A CA 1
ATOM 960 C C . VAL A 1 123 ? 10.703 7.828 -23.929 1.00 71.50 123 VAL A C 1
ATOM 962 O O . VAL A 1 123 ? 10.047 8.312 -24.850 1.00 71.50 123 VAL A O 1
ATOM 965 N N . ARG A 1 124 ? 10.114 7.155 -22.934 1.00 70.69 124 ARG A N 1
ATOM 966 C CA . ARG A 1 124 ? 8.669 6.908 -22.838 1.00 70.69 124 ARG A CA 1
ATOM 967 C C . ARG A 1 124 ? 8.077 7.772 -21.725 1.00 70.69 124 ARG A C 1
ATOM 969 O O . ARG A 1 124 ? 8.695 7.968 -20.688 1.00 70.69 124 ARG A O 1
ATOM 976 N N . ARG A 1 125 ? 6.830 8.234 -21.863 1.00 77.00 125 ARG A N 1
ATOM 977 C CA . ARG A 1 125 ? 6.106 8.924 -20.767 1.00 77.00 125 ARG A CA 1
ATOM 978 C C . ARG A 1 125 ? 5.583 7.938 -19.701 1.00 77.00 125 ARG A C 1
ATOM 980 O O . ARG A 1 125 ? 4.503 8.156 -19.167 1.00 77.00 125 ARG A O 1
ATOM 987 N N . MET A 1 126 ? 6.342 6.880 -19.412 1.00 81.00 126 MET A N 1
ATOM 988 C CA . MET A 1 126 ? 5.963 5.739 -18.568 1.00 81.00 126 MET A CA 1
ATOM 989 C C . MET A 1 126 ? 7.015 5.493 -17.478 1.00 81.00 126 MET A C 1
ATOM 991 O O . MET A 1 126 ? 8.178 5.880 -17.637 1.00 81.00 126 MET A O 1
ATOM 995 N N . TYR A 1 127 ? 6.618 4.846 -16.386 1.00 83.44 127 TYR A N 1
ATOM 996 C CA . TYR A 1 127 ? 7.551 4.222 -15.451 1.00 83.44 127 TYR A CA 1
ATOM 997 C C . TYR A 1 127 ? 7.951 2.838 -15.950 1.00 83.44 127 TYR A C 1
ATOM 999 O O . TYR A 1 127 ? 7.156 2.170 -16.604 1.00 83.44 127 TYR A O 1
ATOM 1007 N N . LEU A 1 128 ? 9.172 2.444 -15.608 1.00 83.00 128 LEU A N 1
ATOM 1008 C CA . LEU A 1 128 ? 9.723 1.113 -15.827 1.00 83.00 128 LEU A CA 1
ATOM 1009 C C . LEU A 1 128 ? 9.870 0.407 -14.485 1.00 83.00 128 LEU A C 1
ATOM 1011 O O . LEU A 1 128 ? 10.101 1.076 -13.471 1.00 83.00 128 LEU A O 1
ATOM 1015 N N . VAL A 1 129 ? 9.788 -0.919 -14.495 1.00 87.38 129 VAL A N 1
ATOM 1016 C CA . VAL A 1 129 ? 10.103 -1.756 -13.340 1.00 87.38 129 VAL A CA 1
ATOM 1017 C C . VAL A 1 129 ? 11.095 -2.839 -13.758 1.00 87.38 129 VAL A C 1
ATOM 1019 O O . VAL A 1 129 ? 10.901 -3.547 -14.742 1.00 87.38 129 VAL A O 1
ATOM 1022 N N . ASP A 1 130 ? 12.202 -2.957 -13.029 1.00 88.44 130 ASP A N 1
ATOM 1023 C CA . ASP A 1 130 ? 13.117 -4.081 -13.242 1.00 88.44 130 ASP A CA 1
ATOM 1024 C C . ASP A 1 130 ? 12.486 -5.376 -12.724 1.00 88.44 130 ASP A C 1
ATOM 1026 O O . ASP A 1 130 ? 11.541 -5.335 -11.941 1.00 88.44 130 ASP A O 1
ATOM 1030 N N . LYS A 1 131 ? 13.023 -6.536 -13.119 1.00 90.19 131 LYS A N 1
ATOM 1031 C CA . LYS A 1 131 ? 12.585 -7.814 -12.545 1.00 90.19 131 LYS A CA 1
ATOM 1032 C C . LYS A 1 131 ? 12.780 -7.818 -11.034 1.00 90.19 131 LYS A C 1
ATOM 1034 O O . LYS A 1 131 ? 13.819 -7.381 -10.528 1.00 90.19 131 LYS A O 1
ATOM 1039 N N . PHE A 1 132 ? 11.798 -8.360 -10.333 1.00 91.75 132 PHE A N 1
ATOM 1040 C CA . PHE A 1 132 ? 11.794 -8.381 -8.879 1.00 91.75 132 PHE A CA 1
ATOM 1041 C C . PHE A 1 132 ? 11.027 -9.586 -8.337 1.00 91.75 132 PHE A C 1
ATOM 1043 O O . PHE A 1 132 ? 10.380 -10.310 -9.089 1.00 91.75 132 PHE A O 1
ATOM 1050 N N . ASP A 1 133 ? 11.119 -9.784 -7.025 1.00 91.62 133 ASP A N 1
ATOM 1051 C CA . ASP A 1 133 ? 10.281 -10.690 -6.243 1.00 91.62 133 ASP A CA 1
ATOM 1052 C C . ASP A 1 133 ? 9.890 -9.948 -4.955 1.00 91.62 133 ASP A C 1
ATOM 1054 O O . ASP A 1 133 ? 10.688 -9.166 -4.429 1.00 91.62 133 ASP A O 1
ATOM 1058 N N . PHE A 1 134 ? 8.658 -10.135 -4.477 1.00 93.94 134 PHE A N 1
ATOM 1059 C CA . PHE A 1 134 ? 8.193 -9.495 -3.243 1.00 93.94 134 PHE A CA 1
ATOM 1060 C C . PHE A 1 134 ? 8.801 -10.125 -1.979 1.00 93.94 134 PHE A C 1
ATOM 1062 O O . PHE A 1 134 ? 8.746 -9.519 -0.915 1.00 93.94 134 PHE A O 1
ATOM 1069 N N . GLY A 1 135 ? 9.361 -11.334 -2.070 1.00 93.38 135 GLY A N 1
ATOM 1070 C CA . GLY A 1 135 ? 9.959 -12.060 -0.948 1.00 93.38 135 GLY A CA 1
ATOM 1071 C C . GLY A 1 135 ? 8.943 -12.626 0.047 1.00 93.38 135 GLY A C 1
ATOM 1072 O O . GLY A 1 135 ? 9.333 -13.246 1.032 1.00 93.38 135 GLY A O 1
ATOM 1073 N N . VAL A 1 136 ? 7.648 -12.451 -0.216 1.00 94.75 136 VAL A N 1
ATOM 1074 C CA . VAL A 1 136 ? 6.545 -12.929 0.622 1.00 94.75 136 VAL A CA 1
ATOM 1075 C C . VAL A 1 136 ? 5.659 -13.905 -0.141 1.00 94.75 136 VAL A C 1
ATOM 1077 O O . VAL A 1 136 ? 5.673 -13.952 -1.374 1.00 94.75 136 VAL A O 1
ATOM 1080 N N . LYS A 1 137 ? 4.925 -14.712 0.625 1.00 96.12 137 LYS A N 1
ATOM 1081 C CA . LYS A 1 137 ? 3.920 -15.667 0.156 1.00 96.12 137 LYS A CA 1
ATOM 1082 C C . LYS A 1 137 ? 2.636 -15.511 0.969 1.00 96.12 137 LYS A C 1
ATOM 1084 O O . LYS A 1 137 ? 2.686 -15.015 2.102 1.00 96.12 137 LYS A O 1
ATOM 1089 N N . ASN A 1 138 ? 1.544 -16.046 0.427 1.00 96.50 138 ASN A N 1
ATOM 1090 C CA . ASN A 1 138 ? 0.228 -16.098 1.057 1.00 96.50 138 ASN A CA 1
ATOM 1091 C C . ASN A 1 138 ? -0.297 -14.698 1.410 1.00 96.50 138 ASN A C 1
ATOM 1093 O O . ASN A 1 138 ? -0.689 -14.445 2.548 1.00 96.50 138 ASN A O 1
ATOM 1097 N N . LEU A 1 139 ? -0.230 -13.764 0.462 1.00 98.38 139 LEU A N 1
ATOM 1098 C CA . LEU A 1 139 ? -1.004 -12.529 0.551 1.00 98.38 139 LEU A CA 1
ATOM 1099 C C . LEU A 1 139 ? -2.487 -12.815 0.284 1.00 98.38 139 LEU A C 1
ATOM 1101 O O . LEU A 1 139 ? -2.824 -13.531 -0.658 1.00 98.38 139 LEU A O 1
ATOM 1105 N N . ASP A 1 140 ? -3.365 -12.218 1.087 1.00 98.44 140 ASP A N 1
ATOM 1106 C CA . ASP A 1 140 ? -4.818 -12.363 0.936 1.00 98.44 140 ASP A CA 1
ATOM 1107 C C . ASP A 1 140 ? -5.389 -11.331 -0.046 1.00 98.44 140 ASP A C 1
ATOM 1109 O O . ASP A 1 140 ? -6.373 -11.591 -0.738 1.00 98.44 140 ASP A O 1
ATOM 1113 N N . LEU A 1 141 ? -4.763 -10.150 -0.122 1.00 98.44 141 LEU A N 1
ATOM 1114 C CA . LEU A 1 141 ? -5.208 -9.051 -0.974 1.00 98.44 141 LEU A CA 1
ATOM 1115 C C . LEU A 1 141 ? -4.024 -8.201 -1.447 1.00 98.44 141 LEU A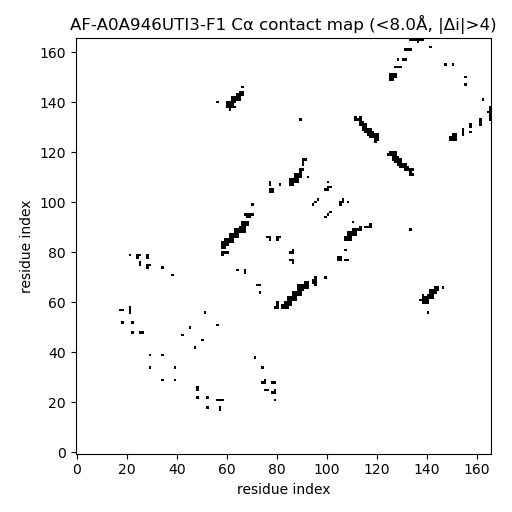 C 1
ATOM 1117 O O . LEU A 1 141 ? -3.186 -7.777 -0.654 1.00 98.44 141 LEU A O 1
ATOM 1121 N N . VAL A 1 142 ? -3.986 -7.890 -2.745 1.00 98.38 142 VAL A N 1
ATOM 1122 C CA . VAL A 1 142 ? -3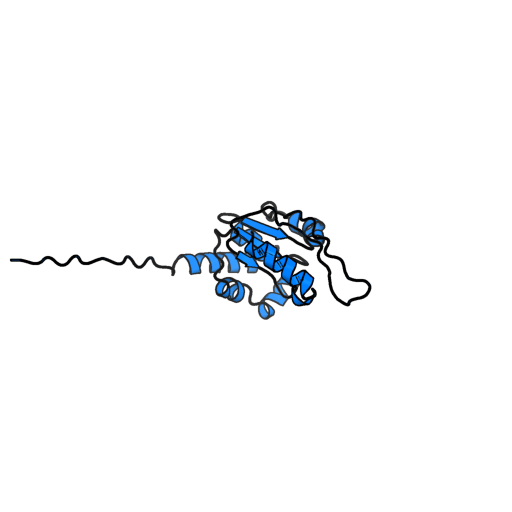.044 -6.913 -3.308 1.00 98.38 142 VAL A CA 1
ATOM 1123 C C . VAL A 1 142 ? -3.817 -5.747 -3.901 1.00 98.38 142 VAL A C 1
ATOM 1125 O O . VAL A 1 142 ? -4.656 -5.918 -4.785 1.00 98.38 142 VAL A O 1
ATOM 1128 N N . LEU A 1 143 ? -3.517 -4.548 -3.412 1.00 98.00 143 LEU A N 1
ATOM 1129 C CA . LEU A 1 143 ? -4.189 -3.312 -3.769 1.00 98.00 143 LEU A CA 1
ATOM 1130 C C . LEU A 1 143 ? -3.294 -2.430 -4.632 1.00 98.00 143 LEU A C 1
ATOM 1132 O O . LEU A 1 143 ? -2.114 -2.213 -4.361 1.00 98.00 143 LEU A O 1
ATOM 1136 N N . THR A 1 144 ? -3.897 -1.860 -5.666 1.00 95.12 144 THR A N 1
ATOM 1137 C CA . THR A 1 144 ? -3.286 -0.842 -6.514 1.00 95.12 144 THR A CA 1
ATOM 1138 C C . THR A 1 144 ? -4.329 0.214 -6.847 1.00 95.12 144 THR A C 1
ATOM 1140 O O . THR A 1 144 ? -5.455 -0.092 -7.238 1.00 95.12 144 THR A O 1
ATOM 1143 N N . PHE A 1 145 ? -3.950 1.484 -6.711 1.00 94.62 145 PHE A N 1
ATOM 1144 C CA . PHE A 1 145 ? -4.863 2.605 -6.873 1.00 94.62 145 PHE A CA 1
ATOM 1145 C C . PHE A 1 145 ? -4.315 3.600 -7.883 1.00 94.62 145 PHE A C 1
ATOM 1147 O O . PHE A 1 145 ? -3.384 4.354 -7.606 1.00 94.62 145 PHE A O 1
ATOM 1154 N N . ARG A 1 146 ? -4.945 3.643 -9.064 1.00 90.88 146 ARG A N 1
ATOM 1155 C CA . ARG A 1 146 ? -4.686 4.661 -10.098 1.00 90.88 146 ARG A CA 1
ATOM 1156 C C . ARG A 1 146 ? -3.196 4.797 -10.459 1.00 90.88 146 ARG A C 1
ATOM 1158 O O . ARG A 1 146 ? -2.732 5.909 -10.700 1.00 90.88 146 ARG A O 1
ATOM 1165 N N . ASN A 1 147 ? -2.454 3.690 -10.502 1.00 91.25 147 ASN A N 1
ATOM 1166 C CA . ASN A 1 147 ? -1.012 3.725 -10.761 1.00 91.25 147 ASN A CA 1
ATOM 1167 C C . ASN A 1 147 ? -0.543 2.766 -11.869 1.00 91.25 147 ASN A C 1
ATOM 1169 O O . ASN A 1 147 ? 0.355 3.140 -12.620 1.00 91.25 147 ASN A O 1
ATOM 1173 N N . LEU A 1 148 ? -1.194 1.610 -12.065 1.00 90.94 148 LEU A N 1
ATOM 1174 C CA . LEU A 1 148 ? -0.786 0.642 -13.095 1.00 90.94 148 LEU A CA 1
ATOM 1175 C C . LEU A 1 148 ? -0.802 1.214 -14.517 1.00 90.94 148 LEU A C 1
ATOM 1177 O O . LEU A 1 148 ? -0.003 0.801 -15.349 1.00 90.94 148 LEU A O 1
ATOM 1181 N N . HIS A 1 149 ? -1.662 2.194 -14.803 1.00 91.62 149 HIS A N 1
ATOM 1182 C CA . HIS A 1 149 ? -1.699 2.856 -16.112 1.00 91.62 149 HIS A CA 1
ATOM 1183 C C . HIS A 1 149 ? -0.443 3.683 -16.425 1.00 91.62 149 HIS A C 1
ATOM 1185 O O . HIS A 1 149 ? -0.287 4.125 -17.558 1.00 91.62 149 HIS A O 1
ATOM 1191 N N . ASN A 1 150 ? 0.440 3.906 -15.447 1.00 90.12 150 ASN A N 1
ATOM 1192 C CA . ASN A 1 150 ? 1.707 4.592 -15.668 1.00 90.12 150 ASN A CA 1
ATOM 1193 C C . ASN A 1 150 ? 2.821 3.655 -16.166 1.00 90.12 150 ASN A C 1
ATOM 1195 O O . ASN A 1 150 ? 3.908 4.141 -16.467 1.00 90.12 150 ASN A O 1
ATOM 1199 N N . PHE A 1 151 ? 2.570 2.345 -16.240 1.00 91.25 151 PHE A N 1
ATOM 1200 C CA . PHE A 1 151 ? 3.511 1.318 -16.694 1.00 91.25 151 PHE A CA 1
ATOM 1201 C C . PHE A 1 151 ? 3.088 0.762 -18.051 1.00 91.25 151 PHE A C 1
ATOM 1203 O O . PHE A 1 151 ? 1.894 0.722 -18.377 1.00 91.25 151 PHE A O 1
ATOM 1210 N N . ASP A 1 152 ? 4.056 0.356 -18.872 1.00 91.44 152 ASP A N 1
ATOM 1211 C CA . ASP A 1 152 ? 3.728 -0.253 -20.155 1.00 91.44 152 ASP A CA 1
ATOM 1212 C C . ASP A 1 152 ? 3.217 -1.696 -19.982 1.00 91.44 152 ASP A C 1
ATOM 1214 O O . ASP A 1 152 ? 2.869 -2.137 -18.884 1.00 91.44 152 ASP A O 1
ATOM 1218 N N . LYS A 1 153 ? 3.007 -2.421 -21.083 1.00 93.75 153 LYS A N 1
ATOM 1219 C CA . LYS A 1 153 ? 2.492 -3.792 -20.993 1.00 93.75 153 LYS A CA 1
ATOM 1220 C C . LYS A 1 153 ? 3.491 -4.732 -20.305 1.00 93.75 153 LYS A C 1
ATOM 1222 O O . LYS A 1 153 ? 3.066 -5.545 -19.493 1.00 93.75 153 LYS A O 1
ATOM 1227 N N . GLU A 1 154 ? 4.775 -4.635 -20.629 1.00 93.06 154 GLU A N 1
ATOM 1228 C CA . GLU A 1 154 ? 5.804 -5.559 -20.142 1.00 93.06 154 GLU A CA 1
ATOM 1229 C C . GLU A 1 154 ? 6.004 -5.394 -18.634 1.00 93.06 154 GLU A C 1
ATOM 1231 O O . GLU A 1 154 ? 6.006 -6.382 -17.897 1.00 93.06 154 GLU A O 1
ATOM 1236 N N . ASP A 1 155 ? 6.058 -4.144 -18.176 1.00 92.56 155 ASP A N 1
ATOM 1237 C CA . ASP A 1 155 ? 6.182 -3.801 -16.760 1.00 92.56 155 ASP A CA 1
ATOM 1238 C C . ASP A 1 155 ? 4.945 -4.228 -15.949 1.00 92.56 155 ASP A C 1
ATOM 1240 O O . ASP A 1 155 ? 5.064 -4.809 -14.869 1.00 92.56 155 ASP A O 1
ATOM 1244 N N . ARG A 1 156 ? 3.730 -4.001 -16.478 1.00 94.75 156 ARG A N 1
ATOM 1245 C CA . ARG A 1 156 ? 2.489 -4.479 -15.834 1.00 94.75 156 ARG A CA 1
ATOM 1246 C C . ARG A 1 156 ? 2.446 -5.997 -15.742 1.00 94.75 156 ARG A C 1
ATOM 1248 O O . ARG A 1 156 ? 2.005 -6.528 -14.725 1.00 94.75 156 ARG A O 1
ATOM 1255 N N . AS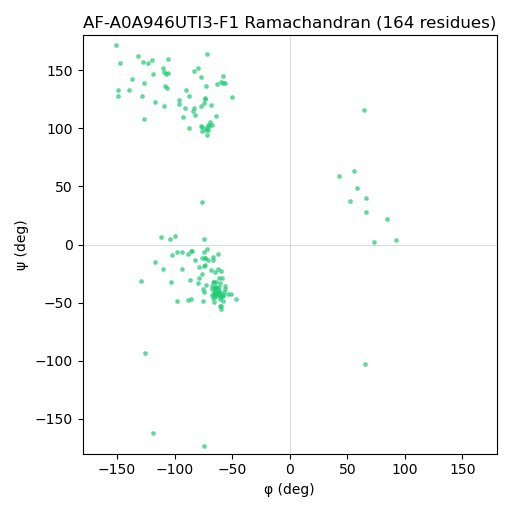P A 1 157 ? 2.898 -6.693 -16.782 1.00 95.81 157 ASP A N 1
ATOM 1256 C CA . ASP A 1 157 ? 2.957 -8.150 -16.772 1.00 95.81 157 ASP A CA 1
ATOM 1257 C C . ASP A 1 157 ? 3.957 -8.654 -15.717 1.00 95.81 157 ASP A C 1
ATOM 1259 O O . ASP A 1 157 ? 3.691 -9.667 -15.072 1.00 95.81 157 ASP A O 1
ATOM 1263 N N . GLU A 1 158 ? 5.084 -7.964 -15.505 1.00 95.25 158 GLU A N 1
ATOM 1264 C CA . GLU A 1 158 ? 6.033 -8.291 -14.429 1.00 95.25 158 GLU A CA 1
ATOM 1265 C C . GLU A 1 158 ? 5.426 -8.083 -13.039 1.00 95.25 158 GLU A C 1
ATOM 1267 O O . GLU A 1 158 ? 5.525 -8.977 -12.195 1.00 95.25 158 GLU A O 1
ATOM 1272 N N . ILE A 1 159 ? 4.734 -6.962 -12.813 1.00 95.12 159 ILE A N 1
ATOM 1273 C CA . ILE A 1 159 ? 4.039 -6.706 -11.544 1.00 95.12 159 ILE A CA 1
ATOM 1274 C C . ILE A 1 159 ? 2.995 -7.795 -11.285 1.00 95.12 159 ILE A C 1
ATOM 1276 O O . ILE A 1 159 ? 3.033 -8.451 -10.246 1.00 95.12 159 ILE A O 1
ATOM 1280 N N . ASN A 1 160 ? 2.111 -8.050 -12.253 1.00 96.38 160 ASN A N 1
ATOM 1281 C CA . ASN A 1 160 ? 1.040 -9.034 -12.110 1.00 96.38 160 ASN A CA 1
ATOM 1282 C C . ASN A 1 160 ? 1.587 -10.446 -11.867 1.00 96.38 160 ASN A C 1
ATOM 1284 O O . ASN A 1 160 ? 1.073 -11.161 -11.011 1.00 96.38 160 ASN A O 1
ATOM 1288 N N . ARG A 1 161 ? 2.657 -10.854 -12.567 1.00 96.62 161 ARG A N 1
ATOM 1289 C CA . ARG A 1 161 ? 3.305 -12.153 -12.319 1.00 96.62 161 ARG A CA 1
ATOM 1290 C C . ARG A 1 161 ? 3.772 -12.298 -10.877 1.00 96.62 161 ARG A C 1
ATOM 1292 O O . ARG A 1 161 ? 3.645 -13.386 -10.329 1.00 96.62 161 ARG A O 1
ATOM 1299 N N . ASN A 1 162 ? 4.333 -11.248 -10.285 1.00 96.19 162 ASN A N 1
ATOM 1300 C CA . ASN A 1 162 ? 4.785 -11.296 -8.898 1.00 96.19 162 ASN A CA 1
ATOM 1301 C C . ASN A 1 162 ? 3.618 -11.292 -7.909 1.00 96.19 162 ASN A C 1
ATOM 1303 O O . ASN A 1 162 ? 3.678 -12.038 -6.939 1.00 96.19 162 ASN A O 1
ATOM 1307 N N . VAL A 1 163 ? 2.528 -10.580 -8.209 1.00 96.38 163 VAL A N 1
ATOM 1308 C CA . VAL A 1 163 ? 1.284 -10.640 -7.420 1.00 96.38 163 VAL A CA 1
ATOM 1309 C C . VAL A 1 163 ? 0.707 -12.059 -7.372 1.00 96.38 163 VAL A C 1
ATOM 1311 O O . VAL A 1 163 ? 0.355 -12.549 -6.307 1.00 96.38 163 VAL A O 1
ATOM 1314 N N . PHE A 1 164 ? 0.654 -12.771 -8.500 1.00 96.12 164 PHE A N 1
ATOM 1315 C CA . PHE A 1 164 ? 0.149 -14.154 -8.514 1.00 96.12 164 PHE A CA 1
ATOM 1316 C C . PHE A 1 164 ? 1.115 -15.181 -7.905 1.00 96.12 164 PHE A C 1
ATOM 1318 O O . PHE A 1 164 ? 0.732 -16.332 -7.701 1.00 96.12 164 PHE A O 1
ATOM 1325 N N . LYS A 1 165 ? 2.372 -14.801 -7.657 1.00 95.06 165 LYS A N 1
ATOM 1326 C CA . LYS A 1 165 ? 3.362 -15.652 -6.985 1.00 95.06 165 LYS A CA 1
ATOM 1327 C C . LYS A 1 165 ? 3.423 -15.416 -5.480 1.00 95.06 165 LYS A C 1
ATOM 1329 O O . LYS A 1 165 ? 4.037 -16.251 -4.811 1.00 95.06 165 LYS A O 1
ATOM 1334 N N . SER A 1 166 ? 2.960 -14.262 -4.999 1.00 92.25 166 SER A N 1
ATOM 1335 C CA . SER A 1 166 ? 3.040 -13.844 -3.595 1.00 92.25 166 SER A CA 1
ATOM 1336 C C . SER A 1 166 ? 1.980 -14.472 -2.702 1.00 92.25 166 SER A C 1
ATOM 1338 O O . SER A 1 166 ? 1.293 -15.413 -3.139 1.00 92.25 166 SER A O 1
#

Nearest PDB structures (foldseek):
  2yxe-assembly1_B  TM=7.808E-01  e=5.342E-04  Methanocaldococcus jannaschii DSM 2661
  7f1e-assembly1_A  TM=5.433E-01  e=2.721E-02  Homo sapiens
  5lr6-assembly1_A  TM=5.575E-01  e=4.814E-02  Rattus norvegicus
  7cgu-assembly1_A  TM=5.747E-01  e=4.156E-01  Atropa belladonna
  6pqb-assembly2_B  TM=3.426E-01  e=3.661E-01  Proteus mirabilis

pLDDT: mean 88.45, std 14.4, range [39.56, 98.75]

Solvent-accessible surface area (backbone atoms only — not comparable to full-atom values): 9820 Å² total; per-residue (Å²): 138,86,84,83,78,84,81,81,81,77,79,78,76,76,69,70,60,64,61,55,54,40,50,52,39,42,52,51,37,70,68,38,84,87,56,54,65,86,52,59,82,41,39,84,84,58,41,57,65,63,49,43,55,72,71,63,63,57,40,60,35,37,33,35,39,41,50,50,55,84,28,70,62,50,62,34,50,36,66,39,14,64,86,61,28,37,35,34,37,32,53,60,48,64,61,26,63,79,42,60,49,71,40,92,81,30,77,76,54,40,73,44,84,50,68,37,53,70,40,76,43,94,89,46,103,31,41,42,54,48,82,61,56,71,89,54,66,75,58,72,44,79,46,74,70,98,50,70,85,43,33,52,73,70,37,44,51,52,53,52,54,40,61,77,63,45

Radius of gyration: 19.74 Å; Cα contacts (8 Å, |Δi|>4): 216; chains: 1; bounding box: 54×69×39 Å

Foldseek 3Di:
DDDDDDDPPDPPDDPPPQLVLLLVLLVCLLVDPPDDPVLNVCCVVVVLSVVCVVVVDGLQFAEEEEQCPQPSVVSRNQSSNVPRHAYEYEDNCVNCVVPVCPDPSNVRYHYQDWPWPFDQDPVDQATATDQIASPDDDGPYYDYDPHLVRHDPVRSVRVVVNVVGD

Mean predicted aligned error: 7.52 Å